Protein AF-A0A7V8F356-F1 (afdb_monomer)

pLDDT: mean 80.61, std 14.71, range [43.47, 95.75]

Sequence (92 aa):
MPDESAVPLNLNTAPKAICDQIGVPGCIVLIANVDGSIGFSAHGVSPIKANELLSVGIHINLSQHDQMVRDGAAGEYAQRVQASIDAEGGAA

Structure (mmCIF, N/CA/C/O backbone):
data_AF-A0A7V8F356-F1
#
_entry.id   AF-A0A7V8F356-F1
#
loop_
_atom_site.group_PDB
_atom_site.id
_atom_site.type_symbol
_atom_site.label_atom_id
_atom_site.label_alt_id
_atom_site.label_comp_id
_atom_site.label_asym_id
_atom_site.label_entity_id
_atom_site.label_seq_id
_atom_site.pdbx_PDB_ins_code
_atom_site.Cartn_x
_atom_site.Cartn_y
_atom_site.Cartn_z
_atom_site.occupancy
_atom_site.B_iso_or_equiv
_atom_site.auth_seq_id
_atom_site.auth_comp_id
_atom_site.auth_asym_id
_atom_site.auth_atom_id
_atom_site.pdbx_PDB_model_num
ATOM 1 N N . MET A 1 1 ? -33.956 -7.408 -5.897 1.00 47.56 1 MET A N 1
ATOM 2 C CA . MET A 1 1 ? -34.033 -6.059 -5.306 1.00 47.56 1 MET A CA 1
ATOM 3 C C . MET A 1 1 ? -32.608 -5.674 -4.955 1.00 47.56 1 MET A C 1
ATOM 5 O O . MET A 1 1 ? -31.961 -6.507 -4.329 1.00 47.56 1 MET A O 1
ATOM 9 N N . PRO A 1 2 ? -32.065 -4.550 -5.450 1.00 50.91 2 PRO A N 1
ATOM 10 C CA . PRO A 1 2 ? -30.781 -4.065 -4.955 1.00 50.91 2 PRO A CA 1
ATOM 11 C C . PRO A 1 2 ? -30.917 -3.832 -3.447 1.00 50.91 2 PRO A C 1
ATOM 13 O O . PRO A 1 2 ? -31.943 -3.331 -2.996 1.00 50.91 2 PRO A O 1
ATOM 16 N N . ASP A 1 3 ? -29.938 -4.303 -2.685 1.00 57.34 3 ASP A N 1
ATOM 17 C CA . ASP A 1 3 ? -29.938 -4.255 -1.226 1.00 57.34 3 ASP A CA 1
ATOM 18 C C . ASP A 1 3 ? -29.922 -2.788 -0.760 1.00 57.34 3 ASP A C 1
ATOM 20 O O . ASP A 1 3 ? -28.903 -2.107 -0.868 1.00 57.34 3 ASP A O 1
ATOM 24 N N . GLU A 1 4 ? -31.063 -2.279 -0.285 1.00 55.06 4 GLU A N 1
ATOM 25 C CA . GLU A 1 4 ? -31.216 -0.903 0.223 1.00 55.06 4 GLU A CA 1
ATOM 26 C C . GLU A 1 4 ? -30.355 -0.625 1.471 1.00 55.06 4 GLU A C 1
ATOM 28 O O . GLU A 1 4 ? -30.253 0.522 1.902 1.00 55.06 4 GLU A O 1
ATOM 33 N N . SER A 1 5 ? -29.694 -1.646 2.036 1.00 60.16 5 SER A N 1
ATOM 34 C CA . SER A 1 5 ? -28.742 -1.502 3.142 1.00 60.16 5 SER A CA 1
ATOM 35 C C . SER A 1 5 ? -27.280 -1.346 2.702 1.00 60.16 5 SER A C 1
ATOM 37 O O . SER A 1 5 ? -26.400 -1.154 3.547 1.00 60.16 5 SER A O 1
ATOM 39 N N . ALA A 1 6 ? -26.993 -1.397 1.396 1.00 62.31 6 ALA A N 1
ATOM 40 C CA . ALA A 1 6 ? -25.631 -1.301 0.891 1.00 62.31 6 ALA A CA 1
ATOM 41 C C . ALA A 1 6 ? -25.049 0.099 1.143 1.00 62.31 6 ALA A C 1
ATOM 43 O O . ALA A 1 6 ? -25.385 1.075 0.470 1.00 62.31 6 ALA A O 1
ATOM 44 N N . VAL A 1 7 ? -24.139 0.193 2.115 1.00 63.19 7 VAL A N 1
ATOM 45 C CA . VAL A 1 7 ? -23.357 1.409 2.354 1.00 63.19 7 VAL A CA 1
ATOM 46 C C . VAL A 1 7 ? -22.579 1.729 1.073 1.00 63.19 7 VAL A C 1
ATOM 48 O O . VAL A 1 7 ? -21.813 0.879 0.609 1.00 63.19 7 VAL A O 1
ATOM 51 N N . PRO A 1 8 ? -22.737 2.929 0.485 1.00 72.50 8 PRO A N 1
ATOM 52 C CA . PRO A 1 8 ? -22.027 3.279 -0.734 1.00 72.50 8 PRO A CA 1
ATOM 53 C C . PRO A 1 8 ? -20.519 3.215 -0.489 1.00 72.50 8 PRO A C 1
ATOM 55 O O . PRO A 1 8 ? -19.990 3.881 0.407 1.00 72.50 8 PRO A O 1
ATOM 58 N N . LEU A 1 9 ? -19.833 2.400 -1.291 1.00 77.00 9 LEU A N 1
ATOM 59 C CA . LEU A 1 9 ? -18.383 2.238 -1.255 1.00 77.00 9 LEU A CA 1
ATOM 60 C C . LEU A 1 9 ? -17.721 3.501 -1.816 1.00 77.00 9 LEU A C 1
ATOM 62 O O . LEU A 1 9 ? -17.813 3.805 -3.002 1.00 77.00 9 LEU A O 1
ATOM 66 N N . ASN A 1 10 ? -17.065 4.250 -0.940 1.00 83.56 10 ASN A N 1
ATOM 67 C CA . ASN A 1 10 ? -16.247 5.413 -1.264 1.00 83.56 10 ASN A CA 1
ATOM 68 C C . ASN A 1 10 ? -14.975 5.382 -0.405 1.00 83.56 10 ASN A C 1
ATOM 70 O O . ASN A 1 10 ? -14.854 4.542 0.482 1.00 83.56 10 ASN A O 1
ATOM 74 N N . LEU A 1 11 ? -14.029 6.298 -0.627 1.00 83.38 11 LEU A N 1
ATOM 75 C CA . LEU A 1 11 ? -12.763 6.329 0.122 1.00 83.38 11 LEU A CA 1
ATOM 76 C C . LEU A 1 11 ? -12.949 6.302 1.649 1.00 83.38 11 LEU A C 1
ATOM 78 O O . LEU A 1 11 ? -12.154 5.673 2.336 1.00 83.38 11 LEU A O 1
ATOM 82 N N . ASN A 1 12 ? -14.004 6.900 2.199 1.00 84.25 12 ASN A N 1
ATOM 83 C CA . ASN A 1 12 ? -14.219 6.935 3.648 1.00 84.25 12 ASN A CA 1
ATOM 84 C C . ASN A 1 12 ? -14.818 5.632 4.204 1.00 84.25 12 ASN A C 1
ATOM 86 O O . ASN A 1 12 ? -14.591 5.297 5.363 1.00 84.25 12 ASN A O 1
ATOM 90 N N . THR A 1 13 ? -15.584 4.893 3.400 1.00 88.62 13 THR A N 1
ATOM 91 C CA . THR A 1 13 ? -16.299 3.674 3.827 1.00 88.62 13 THR A CA 1
ATOM 92 C C . THR A 1 13 ? -15.609 2.384 3.383 1.00 88.62 13 THR A C 1
ATOM 94 O O . THR A 1 13 ? -15.739 1.357 4.050 1.00 88.62 13 THR A O 1
ATOM 97 N N . ALA A 1 14 ? -14.834 2.434 2.297 1.00 90.88 14 ALA A N 1
ATOM 98 C CA . ALA A 1 14 ? -14.206 1.277 1.668 1.00 90.88 14 ALA A CA 1
ATOM 99 C C . ALA A 1 14 ? -13.242 0.517 2.591 1.00 90.88 14 ALA A C 1
ATOM 101 O O . ALA A 1 14 ? -13.387 -0.702 2.684 1.00 90.88 14 ALA A O 1
ATOM 102 N N . PRO A 1 15 ? -12.303 1.165 3.316 1.00 93.38 15 PRO A N 1
ATOM 103 C CA . PRO A 1 15 ? -11.354 0.419 4.137 1.00 93.38 15 PRO A CA 1
ATOM 104 C C . PRO A 1 15 ? -12.070 -0.359 5.241 1.00 93.38 15 PRO A C 1
ATOM 106 O O . PRO A 1 15 ? -11.7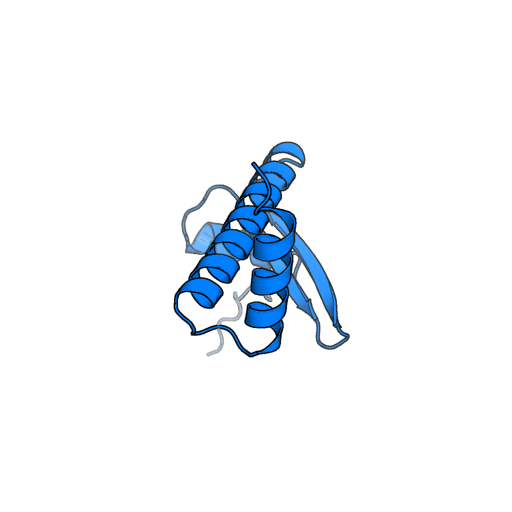75 -1.526 5.460 1.00 93.38 15 PRO A O 1
ATOM 109 N N . LYS A 1 16 ? -13.083 0.234 5.884 1.00 93.31 16 LYS A N 1
ATOM 110 C CA . LYS A 1 16 ? -13.864 -0.479 6.897 1.00 93.31 16 LYS A CA 1
ATOM 111 C C . LYS A 1 16 ? -14.568 -1.709 6.314 1.00 93.31 16 LYS A C 1
ATOM 113 O O . LYS A 1 16 ? -14.435 -2.790 6.875 1.00 93.31 16 LYS A O 1
ATOM 118 N N . ALA A 1 17 ? -15.265 -1.553 5.189 1.00 92.25 17 ALA A N 1
ATOM 119 C CA . ALA A 1 17 ? -15.976 -2.657 4.546 1.00 92.25 17 ALA A CA 1
ATOM 120 C C . ALA A 1 17 ? -15.031 -3.804 4.142 1.00 92.25 17 ALA A C 1
ATOM 122 O O . ALA A 1 17 ? -15.339 -4.967 4.381 1.00 92.25 17 ALA A O 1
ATOM 123 N N . ILE A 1 18 ? -13.854 -3.477 3.596 1.00 92.56 18 ILE A N 1
ATOM 124 C CA . ILE A 1 18 ? -12.820 -4.458 3.232 1.00 92.56 18 ILE A CA 1
ATOM 125 C C . ILE A 1 18 ? -12.312 -5.196 4.472 1.00 92.56 18 ILE A C 1
ATOM 127 O O . ILE A 1 18 ? -12.234 -6.423 4.477 1.00 92.56 18 ILE A O 1
ATOM 131 N N . CYS A 1 19 ? -11.978 -4.453 5.526 1.00 94.38 19 CYS A N 1
ATOM 132 C CA . CYS A 1 19 ? -11.500 -5.023 6.777 1.00 94.38 19 CYS A CA 1
ATOM 133 C C . CYS A 1 19 ? -12.544 -5.980 7.399 1.00 94.38 19 CYS A C 1
ATOM 135 O O . CYS A 1 19 ? -12.189 -7.098 7.775 1.00 94.38 19 CYS A O 1
ATOM 137 N N . ASP A 1 20 ? -13.824 -5.587 7.430 1.00 94.25 20 ASP A N 1
ATOM 138 C CA . ASP A 1 20 ? -14.927 -6.414 7.942 1.00 94.25 20 ASP A CA 1
ATOM 139 C C . ASP A 1 20 ? -15.140 -7.680 7.081 1.00 94.25 20 ASP A C 1
ATOM 141 O O . ASP A 1 20 ? -15.353 -8.766 7.617 1.00 94.25 20 ASP A O 1
ATOM 145 N N . GLN A 1 21 ? -15.038 -7.566 5.752 1.00 93.50 21 GLN A N 1
ATOM 146 C CA . GLN A 1 21 ? -15.250 -8.681 4.821 1.00 93.50 21 GLN A CA 1
ATOM 147 C C . GLN A 1 21 ? -14.114 -9.715 4.842 1.00 93.50 21 GLN A C 1
ATOM 149 O O . GLN A 1 21 ? -14.369 -10.911 4.708 1.00 93.50 21 GLN A O 1
ATOM 154 N N . ILE A 1 22 ? -12.863 -9.269 4.988 1.00 94.75 22 ILE A N 1
ATOM 155 C CA . ILE A 1 22 ? -11.679 -10.146 5.016 1.00 94.75 22 ILE A CA 1
ATOM 156 C C . ILE A 1 22 ? -11.391 -10.642 6.447 1.00 94.75 22 ILE A C 1
ATOM 158 O O . ILE A 1 22 ? -10.697 -11.640 6.630 1.00 94.75 22 ILE A O 1
ATOM 162 N N . GLY A 1 23 ? -11.941 -9.982 7.471 1.00 93.94 23 GLY A N 1
ATOM 163 C CA . GLY A 1 23 ? -11.726 -10.334 8.875 1.00 93.94 23 GLY A CA 1
ATOM 164 C C . GLY A 1 23 ? -10.364 -9.881 9.406 1.00 93.94 23 GLY A C 1
ATOM 165 O O . GLY A 1 23 ? -9.730 -10.599 10.179 1.00 93.94 23 GLY A O 1
ATOM 166 N N . VAL A 1 24 ? -9.895 -8.703 8.983 1.00 95.06 24 VAL A N 1
ATOM 167 C CA . VAL A 1 24 ? -8.608 -8.130 9.414 1.00 95.06 24 VAL A CA 1
ATOM 168 C C . VAL A 1 24 ? -8.809 -6.900 10.302 1.00 95.06 24 VAL A C 1
ATOM 170 O O . VAL A 1 24 ? -9.763 -6.148 10.110 1.00 95.06 24 VAL A O 1
ATOM 173 N N . PRO A 1 25 ? -7.906 -6.650 11.268 1.00 93.31 25 PRO A N 1
ATOM 174 C CA . PRO A 1 25 ? -8.088 -5.583 12.255 1.00 93.31 25 PRO A CA 1
ATOM 175 C C . PRO A 1 25 ? -7.882 -4.173 11.689 1.00 93.31 25 PRO A C 1
ATOM 177 O O . PRO A 1 25 ? -8.298 -3.199 12.309 1.00 93.31 25 PRO A O 1
ATOM 180 N N . GLY A 1 26 ? -7.218 -4.049 10.540 1.00 94.69 26 GLY A N 1
ATOM 181 C CA . GLY A 1 26 ? -6.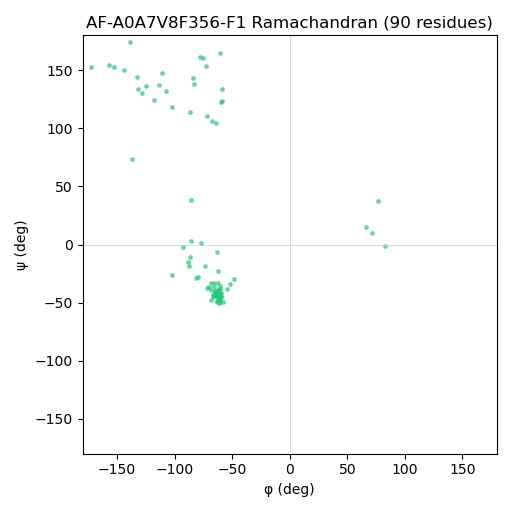931 -2.767 9.921 1.00 94.69 26 GLY A CA 1
ATOM 182 C C . GLY A 1 26 ? -6.331 -2.926 8.531 1.00 94.69 26 GLY A C 1
ATOM 183 O O . GLY A 1 26 ? -5.716 -3.945 8.214 1.00 94.69 26 GLY A O 1
ATOM 184 N N . CYS A 1 27 ? -6.543 -1.921 7.690 1.00 94.75 27 CYS A N 1
ATOM 185 C CA . CYS A 1 27 ? -6.170 -1.952 6.286 1.00 94.75 27 CYS A CA 1
ATOM 186 C C . CYS A 1 27 ? -6.014 -0.531 5.730 1.00 94.75 27 CYS A C 1
ATOM 188 O O . CYS A 1 27 ? -6.612 0.430 6.227 1.00 94.75 27 CYS A O 1
ATOM 190 N N . ILE A 1 28 ? -5.191 -0.418 4.688 1.00 94.31 28 ILE A N 1
ATOM 191 C CA . ILE A 1 28 ? -5.004 0.787 3.878 1.00 94.31 28 ILE A CA 1
ATOM 192 C C . ILE A 1 28 ? -5.525 0.487 2.480 1.00 94.31 28 ILE A C 1
ATOM 194 O O . ILE A 1 28 ? -5.243 -0.575 1.928 1.00 94.31 28 ILE A O 1
ATOM 198 N N . VAL A 1 29 ? -6.242 1.442 1.903 1.00 92.94 29 VAL A N 1
ATOM 199 C CA . VAL A 1 29 ? -6.725 1.394 0.528 1.00 92.94 29 VAL A CA 1
ATOM 200 C C . VAL A 1 29 ? -6.095 2.546 -0.244 1.00 92.94 29 VAL A C 1
ATOM 202 O O . VAL A 1 29 ? -6.220 3.710 0.145 1.00 92.94 29 VAL A O 1
ATOM 205 N N . LEU A 1 30 ? -5.430 2.204 -1.345 1.00 91.81 30 LEU A N 1
ATOM 206 C CA . LEU A 1 30 ? -4.926 3.140 -2.345 1.00 91.81 30 LEU A CA 1
ATOM 207 C C . LEU A 1 30 ? -5.797 3.021 -3.595 1.00 91.81 30 LEU A C 1
ATOM 209 O O . LEU A 1 30 ? -6.071 1.910 -4.047 1.00 91.81 30 LEU A O 1
ATOM 213 N N . ILE A 1 31 ? -6.238 4.151 -4.143 1.00 90.12 31 ILE A N 1
ATOM 214 C CA . ILE A 1 31 ? -7.102 4.187 -5.329 1.00 90.12 31 ILE A CA 1
ATOM 215 C C . ILE A 1 31 ? -6.487 5.130 -6.353 1.00 90.12 31 ILE A C 1
ATOM 217 O O . ILE A 1 31 ? -6.155 6.262 -6.017 1.00 90.12 31 ILE A O 1
ATOM 221 N N . ALA A 1 32 ? -6.367 4.685 -7.599 1.00 90.94 32 ALA A N 1
ATOM 222 C CA . ALA A 1 32 ? -6.077 5.569 -8.719 1.00 90.94 32 ALA A CA 1
ATOM 223 C C . ALA A 1 32 ? -7.397 6.134 -9.257 1.00 90.94 32 ALA A C 1
ATOM 225 O O . ALA A 1 32 ? -8.245 5.386 -9.748 1.00 90.94 32 ALA A O 1
ATOM 226 N N . ASN A 1 33 ? -7.591 7.442 -9.122 1.00 87.38 33 ASN A N 1
ATOM 227 C CA . ASN A 1 33 ? -8.776 8.129 -9.618 1.00 87.38 33 ASN A CA 1
ATOM 228 C C . ASN A 1 33 ? -8.688 8.353 -11.134 1.00 87.38 33 ASN A C 1
ATOM 230 O O . ASN A 1 33 ? -7.611 8.344 -11.732 1.00 87.38 33 ASN A O 1
ATOM 234 N N . VAL A 1 34 ? -9.839 8.610 -11.760 1.00 89.12 34 VAL A N 1
ATOM 235 C CA . VAL A 1 34 ? -9.946 8.862 -13.210 1.00 89.12 34 VAL A CA 1
ATOM 236 C C . VAL A 1 34 ? -9.190 10.111 -13.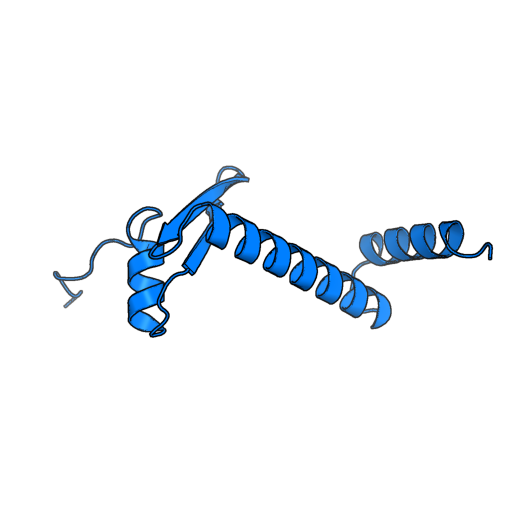678 1.00 89.12 34 VAL A C 1
ATOM 238 O O . VAL A 1 34 ? -8.841 10.206 -14.848 1.00 89.12 34 VAL A O 1
ATOM 241 N N . ASP A 1 35 ? -8.926 11.056 -12.775 1.00 90.31 35 ASP A N 1
ATOM 242 C CA . ASP A 1 35 ? -8.143 12.271 -13.029 1.00 90.31 35 ASP A CA 1
ATOM 243 C C . ASP A 1 35 ? -6.626 12.062 -12.857 1.00 90.31 35 ASP A C 1
ATOM 245 O O . ASP A 1 35 ? -5.850 13.008 -12.984 1.00 90.31 35 ASP A O 1
ATOM 249 N N . GLY A 1 36 ? -6.196 10.830 -12.564 1.00 88.00 36 GLY A N 1
ATOM 250 C CA . GLY A 1 36 ? -4.801 10.473 -12.321 1.00 88.00 36 GLY A CA 1
ATOM 251 C C . GLY A 1 36 ? -4.312 10.755 -10.898 1.00 88.00 36 GLY A C 1
ATOM 252 O O . GLY A 1 36 ? -3.164 10.439 -10.586 1.00 88.00 36 GLY A O 1
ATOM 253 N N . SER A 1 37 ? -5.147 11.316 -10.017 1.00 89.69 37 SER A N 1
ATOM 254 C CA . SER A 1 37 ? -4.794 11.477 -8.605 1.00 89.69 37 SER A CA 1
ATOM 255 C C . SER A 1 37 ? -4.823 10.138 -7.863 1.00 89.69 37 SER A C 1
ATOM 257 O O . SER A 1 37 ? -5.556 9.214 -8.224 1.00 89.69 37 SER A O 1
ATOM 259 N N . ILE A 1 38 ? -4.034 10.034 -6.792 1.00 90.31 38 ILE A N 1
ATOM 260 C CA . ILE A 1 38 ? -4.059 8.877 -5.895 1.00 90.31 38 ILE A CA 1
ATOM 261 C C . ILE A 1 38 ? -4.832 9.239 -4.630 1.00 90.31 38 ILE A C 1
ATOM 263 O O . ILE A 1 38 ? -4.446 10.134 -3.879 1.00 90.31 38 ILE A O 1
ATOM 267 N N . GLY A 1 39 ? -5.929 8.526 -4.398 1.00 89.25 39 GLY A N 1
ATOM 268 C CA . GLY A 1 39 ? -6.675 8.545 -3.151 1.00 89.25 39 GLY A CA 1
ATOM 269 C C . GLY A 1 39 ? -6.067 7.586 -2.132 1.00 89.25 39 GLY A C 1
ATOM 270 O O . GLY A 1 39 ? -5.625 6.489 -2.473 1.00 89.25 39 GLY A O 1
ATOM 271 N N . PHE A 1 40 ? -6.090 7.994 -0.870 1.00 90.56 40 PHE A N 1
ATOM 272 C CA . PHE A 1 40 ? -5.625 7.199 0.259 1.00 90.56 40 PHE A CA 1
ATOM 273 C C . PHE A 1 40 ? -6.676 7.232 1.362 1.00 90.56 40 PHE A C 1
ATOM 275 O O . PHE A 1 40 ? -7.187 8.298 1.707 1.00 90.56 40 PHE A O 1
ATOM 282 N N . SER A 1 41 ? -6.979 6.070 1.932 1.00 92.44 41 SER A N 1
ATOM 283 C CA . SER A 1 41 ? -7.806 5.971 3.129 1.00 92.44 41 SER A CA 1
ATOM 284 C C . SER A 1 41 ? -7.461 4.724 3.926 1.00 92.44 41 SER A C 1
ATOM 286 O O . SER A 1 41 ? -6.992 3.727 3.374 1.00 92.44 41 SER A O 1
ATOM 288 N N . ALA A 1 42 ? -7.685 4.769 5.235 1.00 93.69 42 ALA A N 1
ATOM 289 C CA . ALA A 1 42 ? -7.304 3.693 6.130 1.00 93.69 42 ALA A CA 1
ATOM 290 C C . ALA A 1 42 ? -8.324 3.495 7.256 1.00 93.69 42 ALA A C 1
ATOM 292 O O . ALA A 1 42 ? -8.969 4.440 7.708 1.00 93.69 42 ALA A O 1
ATOM 293 N N . HIS A 1 43 ? -8.449 2.255 7.728 1.00 95.75 43 HIS A N 1
ATOM 294 C CA . HIS A 1 43 ? -9.283 1.888 8.872 1.00 95.75 43 HIS A CA 1
ATOM 295 C C . HIS A 1 43 ? -8.501 0.989 9.827 1.00 95.75 43 HIS A C 1
ATOM 297 O O . HIS A 1 43 ? -7.694 0.175 9.385 1.00 95.75 43 HIS A O 1
ATOM 303 N N . GLY A 1 44 ? -8.732 1.140 11.134 1.00 94.44 44 GLY A N 1
ATOM 304 C CA . GLY A 1 44 ? -8.144 0.263 12.155 1.00 94.44 44 GLY A CA 1
ATOM 305 C C . GLY A 1 44 ? -6.619 0.349 12.292 1.00 94.44 44 GLY A C 1
ATOM 306 O O . GLY A 1 44 ? -6.008 -0.521 12.904 1.00 94.44 44 GLY A O 1
ATOM 307 N N . VAL A 1 45 ? -5.983 1.385 11.732 1.00 95.38 45 VAL A N 1
ATOM 308 C CA . VAL A 1 45 ? -4.525 1.570 11.772 1.00 95.38 45 VAL A CA 1
ATOM 309 C C . VAL A 1 45 ? -4.157 2.926 12.363 1.00 95.38 45 VAL A C 1
ATOM 311 O O . VAL A 1 45 ? -4.753 3.951 12.040 1.00 95.38 45 VAL A O 1
ATOM 314 N N . SER A 1 46 ? -3.151 2.935 13.239 1.00 94.88 46 SER A N 1
ATOM 315 C CA . SER A 1 46 ? -2.521 4.174 13.699 1.00 94.88 46 SER A CA 1
ATOM 316 C C . SER A 1 46 ? -1.611 4.745 12.604 1.00 94.88 46 SER A C 1
ATOM 318 O O . SER A 1 46 ? -1.165 3.987 11.741 1.00 94.88 46 SER A O 1
ATOM 320 N N . PRO A 1 47 ? -1.245 6.040 12.648 1.00 92.69 47 PRO A N 1
ATOM 321 C CA . PRO A 1 47 ? -0.296 6.609 11.688 1.00 92.69 47 PRO A CA 1
ATOM 322 C C . PRO A 1 47 ? 1.042 5.853 11.627 1.00 92.69 47 PRO A C 1
ATOM 324 O O . PRO A 1 47 ? 1.578 5.624 10.548 1.00 92.69 47 PRO A O 1
ATOM 327 N N . ILE A 1 48 ? 1.552 5.394 12.777 1.00 95.75 48 ILE A N 1
ATOM 328 C CA . ILE A 1 48 ? 2.791 4.602 12.851 1.00 95.75 48 ILE A CA 1
ATOM 329 C C . ILE A 1 48 ? 2.617 3.273 12.112 1.00 95.75 48 ILE A C 1
ATOM 331 O O . ILE A 1 48 ? 3.435 2.928 11.261 1.00 95.75 48 ILE A O 1
ATOM 335 N N . LYS A 1 49 ? 1.527 2.547 12.395 1.00 94.38 49 LYS A N 1
ATOM 336 C CA . LYS A 1 49 ? 1.257 1.267 11.734 1.00 94.38 49 LYS A CA 1
ATOM 337 C C . LYS A 1 49 ? 0.984 1.452 10.245 1.00 94.38 49 LYS A C 1
ATOM 339 O O . LYS A 1 49 ? 1.365 0.604 9.447 1.00 94.38 49 LYS A O 1
ATOM 344 N N . ALA A 1 50 ? 0.367 2.567 9.861 1.00 93.50 50 ALA A N 1
ATOM 345 C CA . ALA A 1 50 ? 0.115 2.877 8.467 1.00 93.50 50 ALA A CA 1
ATOM 346 C C . ALA A 1 50 ? 1.421 3.074 7.683 1.00 93.50 50 ALA A C 1
ATOM 348 O O . ALA A 1 50 ? 1.586 2.494 6.612 1.00 93.50 50 ALA A O 1
ATOM 349 N N . ASN A 1 51 ? 2.380 3.810 8.251 1.00 93.38 51 ASN A N 1
ATOM 350 C CA . ASN A 1 51 ? 3.704 3.983 7.652 1.00 93.38 51 ASN A CA 1
ATOM 351 C C . ASN A 1 51 ? 4.464 2.655 7.530 1.00 93.38 51 ASN A C 1
ATOM 353 O O . ASN A 1 51 ? 5.123 2.412 6.519 1.00 93.38 51 ASN A O 1
ATOM 357 N N . GLU A 1 52 ? 4.349 1.781 8.532 1.00 94.06 52 GLU A N 1
ATOM 358 C CA . GLU A 1 52 ? 4.935 0.437 8.499 1.00 94.06 52 GLU A CA 1
ATOM 359 C C . GLU A 1 52 ? 4.346 -0.395 7.347 1.00 94.06 52 GLU A C 1
ATOM 361 O O . GLU A 1 52 ? 5.093 -0.929 6.528 1.00 94.06 52 GLU A O 1
ATOM 366 N N . LEU A 1 53 ? 3.012 -0.445 7.232 1.00 94.31 53 LEU A N 1
ATOM 367 C CA . LEU A 1 53 ? 2.316 -1.173 6.166 1.00 94.31 53 LEU A CA 1
ATOM 368 C C . LEU A 1 53 ? 2.673 -0.645 4.772 1.00 94.31 53 LEU A C 1
ATOM 370 O O . LEU A 1 53 ? 2.922 -1.440 3.869 1.00 94.31 53 LEU A O 1
ATOM 374 N N . LEU A 1 54 ? 2.735 0.678 4.596 1.00 94.38 54 LEU A N 1
ATOM 375 C CA . LEU A 1 54 ? 3.134 1.290 3.326 1.00 94.38 54 LEU A CA 1
ATOM 376 C C . LEU A 1 54 ? 4.582 0.950 2.969 1.00 94.38 54 LEU A C 1
ATOM 378 O O . LEU A 1 54 ? 4.853 0.587 1.830 1.00 94.38 54 LEU A O 1
ATOM 382 N N . SER A 1 55 ? 5.499 1.016 3.936 1.00 92.81 55 SER A N 1
ATOM 383 C CA . SER A 1 55 ? 6.914 0.694 3.710 1.00 92.81 55 SER A CA 1
ATOM 384 C C . SER A 1 55 ? 7.091 -0.761 3.273 1.00 92.81 55 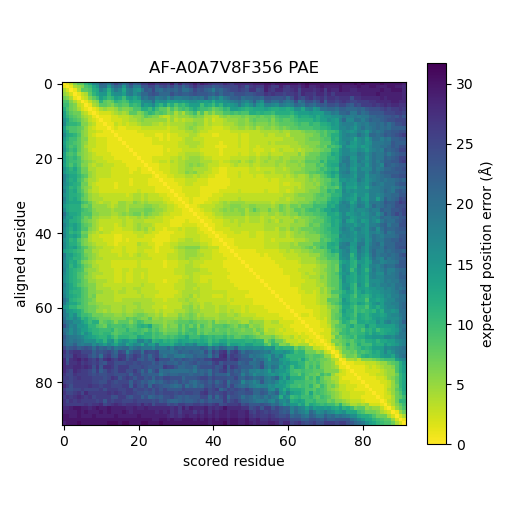SER A C 1
ATOM 386 O O . SER A 1 55 ? 7.779 -1.037 2.290 1.00 92.81 55 SER A O 1
ATOM 388 N N . VAL A 1 56 ? 6.415 -1.689 3.958 1.00 92.69 56 VAL A N 1
ATOM 389 C CA . VAL A 1 56 ? 6.411 -3.111 3.590 1.00 92.69 56 VAL A CA 1
ATOM 390 C C . VAL A 1 56 ? 5.768 -3.317 2.216 1.00 92.69 56 VAL A C 1
ATOM 392 O O . VAL A 1 56 ? 6.331 -4.022 1.383 1.00 92.69 56 VAL A O 1
ATOM 395 N N . GLY A 1 57 ? 4.632 -2.673 1.940 1.00 91.19 57 GLY A N 1
ATOM 396 C CA . GLY A 1 57 ? 3.943 -2.769 0.652 1.00 91.19 57 GLY A CA 1
ATOM 397 C C . GLY A 1 57 ? 4.788 -2.269 -0.522 1.00 91.19 57 GLY A C 1
ATOM 398 O O . GLY A 1 57 ? 4.872 -2.946 -1.545 1.00 91.19 57 GLY A O 1
ATOM 399 N N . ILE A 1 58 ? 5.473 -1.131 -0.361 1.00 91.75 58 ILE A N 1
ATOM 400 C CA . ILE A 1 58 ? 6.409 -0.593 -1.360 1.00 91.75 58 ILE A CA 1
ATOM 401 C C . ILE A 1 58 ? 7.549 -1.584 -1.599 1.00 91.75 58 ILE A C 1
ATOM 403 O O . ILE A 1 58 ? 7.872 -1.876 -2.748 1.00 91.75 58 ILE A O 1
ATOM 407 N N . HIS A 1 59 ? 8.129 -2.137 -0.532 1.00 91.75 59 HIS A N 1
ATOM 408 C CA . HIS A 1 59 ? 9.213 -3.107 -0.655 1.00 91.75 59 HIS A CA 1
ATOM 409 C C . HIS A 1 59 ? 8.777 -4.387 -1.383 1.00 91.75 59 HIS A C 1
ATOM 411 O O . HIS A 1 59 ? 9.503 -4.878 -2.247 1.00 91.75 59 HIS A O 1
ATOM 417 N N . ILE A 1 60 ? 7.581 -4.903 -1.082 1.00 88.38 60 ILE A N 1
ATOM 418 C CA . ILE A 1 60 ? 7.002 -6.060 -1.779 1.00 88.38 60 ILE A CA 1
ATOM 419 C C . ILE A 1 60 ? 6.793 -5.739 -3.260 1.00 88.38 60 ILE A C 1
ATOM 421 O O . ILE A 1 60 ? 7.194 -6.532 -4.106 1.00 88.38 60 ILE A O 1
ATOM 425 N N . ASN A 1 61 ? 6.216 -4.577 -3.578 1.00 86.88 61 ASN A N 1
ATOM 426 C CA . ASN A 1 61 ? 5.975 -4.160 -4.959 1.00 86.88 61 ASN A CA 1
ATOM 427 C C . ASN A 1 61 ? 7.280 -4.058 -5.768 1.00 86.88 61 ASN A C 1
ATOM 429 O O . ASN A 1 61 ? 7.347 -4.556 -6.888 1.00 86.88 61 ASN A O 1
ATOM 433 N N . LEU A 1 62 ? 8.330 -3.461 -5.193 1.00 86.12 62 LEU A N 1
ATOM 434 C CA . LEU A 1 62 ? 9.646 -3.375 -5.837 1.00 86.12 62 LEU A CA 1
ATOM 435 C C . LEU A 1 62 ? 10.292 -4.756 -5.998 1.00 86.12 62 LEU A C 1
ATOM 437 O O . LEU A 1 62 ? 10.768 -5.084 -7.075 1.00 86.12 62 LEU A O 1
ATOM 441 N N . SER A 1 63 ? 10.229 -5.603 -4.970 1.00 84.06 63 SER A N 1
ATOM 442 C CA . SER A 1 63 ? 10.783 -6.962 -5.040 1.00 84.06 63 SER A CA 1
ATOM 443 C C . SER A 1 63 ? 10.083 -7.815 -6.103 1.00 84.06 63 SER A C 1
ATOM 445 O O . SER A 1 63 ? 10.725 -8.584 -6.814 1.00 84.06 63 SER A O 1
ATOM 447 N N . GLN A 1 64 ? 8.761 -7.673 -6.237 1.00 83.44 64 GLN A N 1
ATOM 448 C CA . GLN A 1 64 ? 7.988 -8.327 -7.292 1.00 83.44 64 GLN A CA 1
ATOM 449 C C . GLN A 1 64 ? 8.366 -7.794 -8.673 1.00 83.44 64 GLN A C 1
ATOM 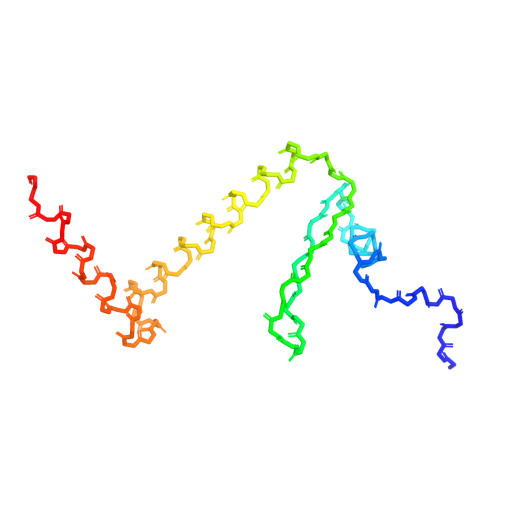451 O O . GLN A 1 64 ? 8.541 -8.587 -9.593 1.00 83.44 64 GLN A O 1
ATOM 456 N N . HIS A 1 65 ? 8.540 -6.479 -8.814 1.00 79.56 65 HIS A N 1
ATOM 457 C CA . HIS A 1 65 ? 9.024 -5.877 -10.051 1.00 79.56 65 HIS A CA 1
ATOM 458 C C . HIS A 1 65 ? 10.398 -6.437 -10.449 1.00 79.56 65 HIS A C 1
ATOM 460 O O . HIS A 1 65 ? 10.556 -6.908 -11.573 1.00 79.56 65 HIS A O 1
ATOM 466 N N . ASP A 1 66 ? 11.361 -6.470 -9.529 1.00 79.06 66 ASP A N 1
ATOM 467 C CA . ASP A 1 66 ? 12.708 -6.990 -9.792 1.00 79.06 66 ASP A CA 1
ATOM 468 C C . ASP A 1 66 ? 12.670 -8.469 -10.190 1.00 79.06 66 ASP A C 1
ATOM 470 O O . ASP A 1 66 ? 13.359 -8.890 -11.120 1.00 79.06 66 ASP A O 1
ATOM 474 N N . GLN A 1 67 ? 11.816 -9.261 -9.536 1.00 76.31 67 GLN A N 1
ATOM 475 C CA . GLN A 1 67 ? 11.604 -10.658 -9.903 1.00 76.31 67 GL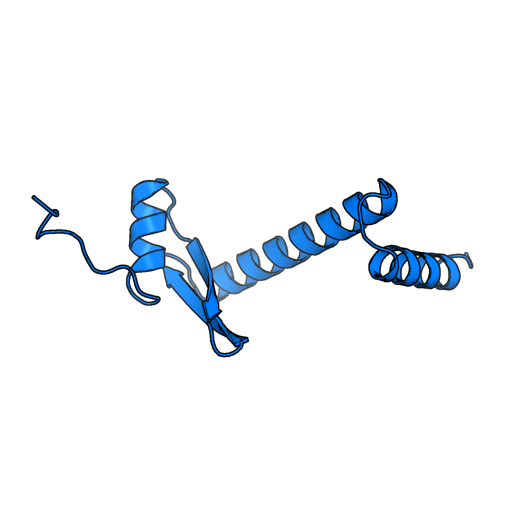N A CA 1
ATOM 476 C C . GLN A 1 67 ? 11.011 -10.787 -11.315 1.00 76.31 67 GLN A C 1
ATOM 478 O O . GLN A 1 67 ? 11.518 -11.565 -12.116 1.00 76.31 67 GLN A O 1
ATOM 483 N N . MET A 1 68 ? 10.009 -9.976 -11.670 1.00 74.00 68 MET A N 1
ATOM 484 C CA . MET A 1 68 ? 9.436 -9.956 -13.023 1.00 74.00 68 MET A CA 1
ATOM 485 C C . MET A 1 68 ? 10.456 -9.533 -14.085 1.00 74.00 68 MET A C 1
ATOM 487 O O . MET A 1 68 ? 10.399 -10.020 -15.217 1.00 74.00 68 MET A O 1
ATOM 491 N N . VAL A 1 69 ? 11.393 -8.644 -13.745 1.00 71.75 69 VAL A N 1
ATOM 492 C CA . VAL A 1 69 ? 12.502 -8.286 -14.635 1.00 71.75 69 VAL A CA 1
ATOM 493 C C . VAL A 1 69 ? 13.458 -9.462 -14.813 1.00 71.75 69 VAL A C 1
ATOM 495 O O . VAL A 1 69 ? 13.782 -9.801 -15.951 1.00 71.75 69 VAL A O 1
ATOM 498 N N . ARG A 1 70 ? 13.869 -10.116 -13.720 1.00 67.69 70 ARG A N 1
ATOM 499 C CA . ARG A 1 70 ? 14.753 -11.297 -13.757 1.00 67.69 70 ARG A CA 1
ATOM 500 C C . ARG A 1 70 ? 14.143 -12.461 -14.531 1.00 67.69 70 ARG A C 1
ATOM 502 O O . ARG A 1 70 ? 14.850 -13.123 -15.283 1.00 67.69 70 ARG A O 1
ATOM 509 N N . ASP A 1 71 ? 12.836 -12.659 -14.400 1.00 75.31 71 ASP A N 1
ATOM 510 C CA . ASP A 1 71 ? 12.088 -13.701 -15.107 1.00 75.31 71 ASP A CA 1
ATOM 511 C C . ASP A 1 71 ? 11.818 -13.344 -16.584 1.00 75.31 71 ASP A C 1
ATOM 513 O O . ASP A 1 71 ? 11.174 -14.106 -17.304 1.00 75.31 71 ASP A O 1
ATOM 517 N N . GLY A 1 72 ? 12.294 -12.184 -17.059 1.00 63.06 72 GLY A N 1
ATOM 518 C CA . GLY A 1 72 ? 12.136 -11.728 -18.443 1.00 63.06 72 GLY A CA 1
ATOM 519 C C . GLY A 1 72 ? 10.706 -11.312 -18.812 1.00 63.06 72 GLY A C 1
ATOM 520 O O . GLY A 1 72 ? 10.427 -11.072 -19.985 1.00 63.06 72 GLY A O 1
ATOM 521 N N . ALA A 1 73 ? 9.804 -11.212 -17.832 1.00 60.41 73 ALA A N 1
ATOM 522 C CA . ALA A 1 73 ? 8.390 -10.884 -18.016 1.00 60.41 73 ALA A CA 1
ATOM 523 C C . ALA A 1 73 ? 8.102 -9.371 -17.990 1.00 60.41 73 ALA A C 1
ATOM 525 O O . ALA A 1 73 ? 7.024 -8.937 -18.400 1.00 60.41 73 ALA A O 1
ATOM 526 N N . ALA A 1 74 ? 9.042 -8.554 -17.512 1.00 59.84 74 ALA A N 1
ATOM 527 C CA . ALA A 1 74 ? 8.908 -7.103 -17.514 1.00 59.84 74 ALA A CA 1
ATOM 528 C C . ALA A 1 74 ? 9.310 -6.508 -18.879 1.00 59.84 74 ALA A C 1
ATOM 530 O O . ALA A 1 74 ? 10.299 -6.925 -19.481 1.00 59.84 74 ALA A O 1
ATOM 531 N N . GLY A 1 75 ? 8.545 -5.528 -19.375 1.00 62.16 75 GLY A N 1
ATOM 532 C CA . GLY A 1 75 ? 8.793 -4.890 -20.675 1.00 62.16 75 GLY A CA 1
ATOM 533 C C . GLY A 1 75 ? 10.163 -4.199 -20.776 1.00 62.16 75 GLY A C 1
ATOM 534 O O . GLY A 1 75 ? 10.803 -3.915 -19.764 1.00 62.16 75 GLY A O 1
ATOM 535 N N . GLU A 1 76 ? 10.596 -3.868 -22.000 1.00 66.44 76 GLU A N 1
ATOM 536 C CA . GLU A 1 76 ? 11.942 -3.334 -22.314 1.00 66.44 76 GLU A CA 1
ATOM 537 C C . GLU A 1 76 ? 12.421 -2.176 -21.419 1.00 66.44 76 GLU A C 1
ATOM 539 O O . GLU A 1 76 ? 13.620 -1.969 -21.244 1.00 66.44 76 GLU A O 1
ATOM 544 N N . TYR A 1 77 ? 11.513 -1.355 -20.886 1.00 64.31 77 TYR A N 1
ATOM 545 C CA . TYR A 1 77 ? 11.879 -0.269 -19.974 1.00 64.31 77 TYR A CA 1
ATOM 546 C C . TYR A 1 77 ? 12.425 -0.791 -18.636 1.00 64.31 77 TYR A C 1
ATOM 548 O O . TYR A 1 77 ? 13.470 -0.339 -18.179 1.00 64.31 77 TYR A O 1
ATOM 556 N N . ALA A 1 78 ? 11.765 -1.783 -18.045 1.00 63.69 78 ALA A N 1
ATOM 557 C CA . ALA A 1 78 ? 12.147 -2.349 -16.756 1.00 63.69 78 ALA A CA 1
ATOM 558 C C . ALA A 1 78 ? 13.452 -3.161 -16.853 1.00 63.69 78 ALA A C 1
ATOM 560 O O . ALA A 1 78 ? 14.313 -3.062 -15.982 1.00 63.69 78 ALA A O 1
ATOM 561 N N . GLN A 1 79 ? 13.653 -3.870 -17.971 1.00 67.50 79 GLN A N 1
ATOM 562 C CA . GLN A 1 79 ? 14.917 -4.551 -18.276 1.00 67.50 79 GLN A CA 1
ATOM 563 C C . GLN A 1 79 ? 16.091 -3.567 -18.406 1.00 67.50 79 GLN A C 1
ATOM 565 O O . GLN A 1 79 ? 17.181 -3.838 -17.908 1.00 67.50 79 GLN A O 1
ATOM 570 N N . ARG A 1 80 ? 15.870 -2.398 -19.027 1.00 69.69 80 ARG A N 1
ATOM 571 C CA . ARG A 1 80 ? 16.898 -1.348 -19.142 1.00 69.69 80 ARG A CA 1
ATOM 572 C C . ARG A 1 80 ? 17.297 -0.761 -17.792 1.00 69.69 80 ARG A C 1
ATOM 574 O O . ARG A 1 80 ? 18.482 -0.537 -17.572 1.00 69.69 80 ARG A O 1
ATOM 581 N N . VAL A 1 81 ? 16.335 -0.543 -16.896 1.00 68.31 81 VAL A N 1
ATOM 582 C CA . VAL A 1 81 ? 16.615 -0.039 -15.541 1.00 68.31 81 VAL A CA 1
ATOM 583 C C . VAL A 1 81 ? 17.422 -1.063 -14.733 1.00 68.31 81 VAL A C 1
ATOM 585 O O . VAL A 1 81 ? 18.425 -0.695 -14.123 1.00 68.31 81 VAL A O 1
ATOM 588 N N . GLN A 1 82 ? 17.073 -2.352 -14.792 1.00 65.12 82 GLN A N 1
ATOM 589 C CA . GLN A 1 82 ? 17.863 -3.396 -14.127 1.00 65.12 82 GLN A CA 1
ATOM 590 C C . GLN A 1 82 ? 19.291 -3.480 -14.683 1.00 65.12 82 GLN A C 1
ATOM 592 O O . GLN A 1 82 ? 20.241 -3.513 -13.908 1.00 65.12 82 GLN A O 1
ATOM 597 N N . ALA A 1 83 ? 19.459 -3.419 -16.008 1.00 67.56 83 ALA A N 1
ATOM 598 C CA . ALA A 1 83 ? 20.783 -3.424 -16.629 1.00 67.56 83 ALA A CA 1
ATOM 599 C C . ALA A 1 83 ? 21.656 -2.232 -16.187 1.00 67.56 83 ALA A C 1
ATOM 601 O O . ALA A 1 83 ? 22.863 -2.395 -16.017 1.00 67.56 83 ALA A O 1
ATOM 602 N N . SER A 1 84 ? 21.068 -1.046 -15.967 1.00 70.94 84 SER A N 1
ATOM 603 C CA . SER A 1 84 ? 21.811 0.092 -15.405 1.00 70.94 84 SER A CA 1
ATOM 604 C C . SER A 1 84 ? 22.219 -0.118 -13.945 1.00 70.94 84 SER A C 1
ATOM 606 O O . SER A 1 84 ? 23.342 0.214 -13.584 1.00 70.94 84 SER A O 1
ATOM 608 N N . ILE A 1 85 ? 21.356 -0.726 -13.124 1.00 66.56 85 ILE A N 1
ATOM 609 C CA . ILE A 1 85 ? 21.653 -1.010 -11.711 1.00 66.56 85 ILE A CA 1
ATOM 610 C C . ILE A 1 85 ? 22.770 -2.055 -11.591 1.00 66.56 85 ILE A C 1
ATOM 612 O O . ILE A 1 85 ? 23.698 -1.877 -10.805 1.00 66.56 85 ILE A O 1
ATOM 616 N N . ASP A 1 86 ? 22.725 -3.115 -12.400 1.00 71.75 86 ASP A N 1
ATOM 617 C CA . ASP A 1 86 ? 23.753 -4.161 -12.401 1.00 71.75 86 ASP A CA 1
ATOM 618 C C . ASP A 1 86 ? 25.114 -3.618 -12.875 1.00 71.75 86 ASP A C 1
ATOM 620 O O . ASP A 1 86 ? 26.159 -3.995 -12.343 1.00 71.75 86 ASP A O 1
ATOM 624 N N . ALA A 1 87 ? 25.112 -2.693 -13.842 1.00 68.25 87 ALA A N 1
ATOM 625 C CA . ALA A 1 87 ? 26.323 -2.023 -14.312 1.00 68.25 87 ALA A CA 1
ATOM 626 C C . ALA A 1 87 ? 26.937 -1.085 -13.255 1.00 68.25 87 ALA A C 1
ATOM 628 O O . ALA A 1 87 ? 28.159 -0.956 -13.195 1.00 68.25 87 ALA A O 1
ATOM 629 N N . GLU A 1 88 ? 26.116 -0.456 -12.409 1.00 61.47 88 GLU A N 1
ATOM 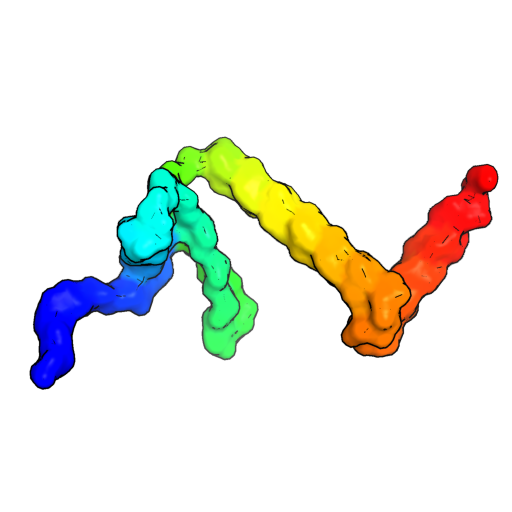630 C CA . GLU A 1 88 ? 26.573 0.410 -11.314 1.00 61.47 88 GLU A CA 1
ATOM 631 C C . GLU A 1 88 ? 26.991 -0.381 -10.057 1.00 61.47 88 GLU A C 1
ATOM 633 O O . GLU A 1 88 ? 27.878 0.056 -9.325 1.00 61.47 88 GLU A O 1
ATOM 638 N N . GLY A 1 89 ? 26.408 -1.562 -9.820 1.00 55.38 89 GLY A N 1
ATOM 639 C CA . GLY A 1 89 ? 26.740 -2.452 -8.696 1.00 55.38 89 GLY A CA 1
ATOM 640 C C . GLY A 1 89 ? 27.901 -3.427 -8.945 1.00 55.38 89 GLY A C 1
ATOM 641 O O . GLY A 1 89 ? 28.378 -4.063 -8.007 1.00 55.38 89 GLY A O 1
ATOM 642 N N . GLY A 1 90 ? 28.373 -3.552 -10.189 1.00 48.94 90 GLY A N 1
ATOM 643 C CA . GLY A 1 90 ? 29.411 -4.495 -10.627 1.00 48.94 90 GLY A CA 1
ATOM 644 C C . GLY A 1 90 ? 30.860 -4.025 -10.4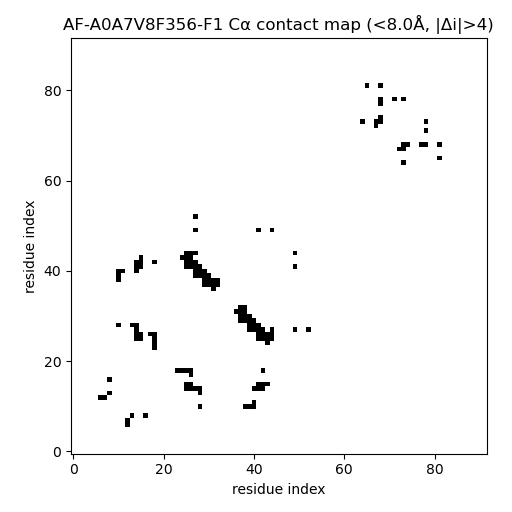52 1.00 48.94 90 GLY A C 1
ATOM 645 O O . GLY A 1 90 ? 31.689 -4.283 -11.323 1.00 48.94 90 GLY A O 1
ATOM 646 N N . ALA A 1 91 ? 31.180 -3.335 -9.356 1.00 47.88 91 ALA A N 1
ATOM 647 C CA . ALA A 1 91 ? 32.555 -3.006 -8.975 1.00 47.88 91 ALA A CA 1
ATOM 648 C C . ALA A 1 91 ? 32.761 -3.214 -7.466 1.00 47.88 91 ALA A C 1
ATOM 650 O O . ALA A 1 91 ? 32.846 -2.259 -6.694 1.00 47.88 91 ALA A O 1
ATOM 651 N N . ALA A 1 92 ? 32.837 -4.480 -7.056 1.00 43.47 92 ALA A N 1
ATOM 652 C CA . ALA A 1 92 ? 33.438 -4.906 -5.796 1.00 43.47 92 ALA A CA 1
ATOM 653 C C . ALA A 1 92 ? 34.284 -6.159 -6.041 1.00 43.47 92 ALA A C 1
ATOM 655 O O . ALA A 1 92 ? 33.773 -7.082 -6.716 1.00 43.47 92 ALA A O 1
#

Radius of gyration: 18.85 Å; Cα contacts (8 Å, |Δi|>4): 72; chains: 1; bounding box: 68×26×36 Å

Secondary structure (DSSP, 8-state):
---TT-----TTTHHHHHHHHHT-S-EEEEEE-TTSPEEEEEES--HHHHHHHHHHHHHHHHHHHHHHHHTT-S-HHHHHHHHHHHHHH---

Foldseek 3Di:
DPPPPDDDDDQACPFVVVCVVVVHQKDKDWDQDPVRDIDIHMDNDDPVRVVVVVVVVVVVVVVVLVVCLVVVNDDPVSVVVVVVVCVVVPDD

Mean predicted aligned error: 11.07 Å

Solvent-accessible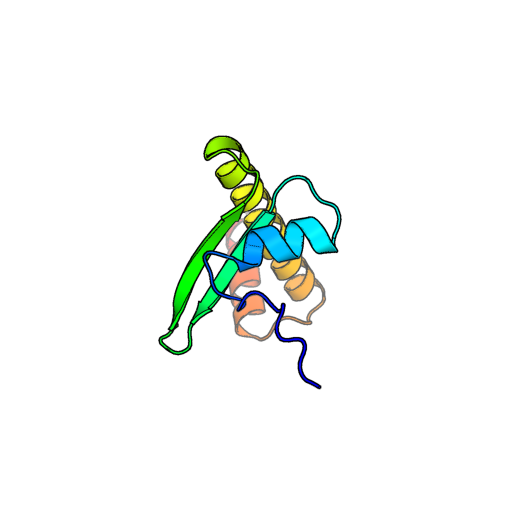 surface area (backbone atoms only — not comparable to full-atom values): 5540 Å² total; per-residue (Å²): 128,84,67,90,80,65,74,74,80,40,72,88,45,37,25,51,54,52,21,66,74,73,70,46,80,47,40,77,43,77,42,81,44,97,87,72,48,77,48,77,31,68,25,73,59,53,73,68,55,45,54,51,52,50,53,51,50,52,51,51,53,50,53,50,49,54,48,35,34,74,70,65,72,38,58,75,68,53,42,51,52,51,54,51,50,54,65,70,66,69,81,127

Nearest PDB structures (foldseek):
  7k0t-assembly1_C  TM=3.085E-01  e=4.862E+00  Oryctolagus cuniculus
  7t64-assembly1_B  TM=3.100E-01  e=6.824E+00  Oryctolagus cuniculus
  8ses-assembly1_B  TM=3.124E-01  e=9.578E+00  Oryctolagus cuniculus